Protein AF-A0A258FIC4-F1 (afdb_monomer)

Mean predicted aligned error: 7.76 Å

Nearest PDB structures (foldseek):
  1fjl-assembly2_C-2  TM=4.572E-01  e=6.173E+00  Drosophila melanogaster
  8r7f-assembly1_A  TM=4.708E-01  e=7.579E+00  Homo sapiens
  2l9r-assembly1_A  TM=4.739E-01  e=7.579E+00  Homo sapiens
  2dmu-assembly1_A  TM=4.186E-01  e=5.765E+00  Homo sapiens

Solvent-accessible surface area (backbone atoms only — not comparable to full-atom values): 4443 Å² total; per-residue (Å²): 131,69,92,78,75,54,52,67,64,58,51,23,62,75,70,77,44,65,55,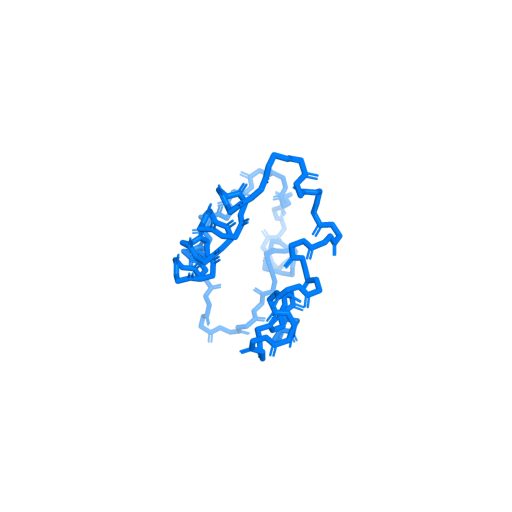86,82,54,81,80,78,81,74,88,64,67,61,67,60,54,50,50,51,53,51,60,46,65,75,44,94,80,61,48,72,71,56,51,47,55,56,36,45,76,73,70,47,72,80,84,75,84,124

Foldseek 3Di:
DPPPPDDLVRVCVVVVHDSVVDDDDDDPPDPVLVVQLVVVCVVDPDDDPVNSCVVCVVVVHHPDPPD

Secondary structure (DSSP, 8-state):
--SS---HHHHHHHTT--TTTSPPPPP---HHHHHHHHHHHHHSTT--HHHHHHHHHHTT--SS---

Sequence (67 aa):
MAERGYSQRRACGLVEVDPKTVRRAPEPGDAEVRERLRSLAGERRRFGYRRLGILLEREGVSLNKIY

Radius of gyration: 17.09 Å; Cα contacts (8 Å, |Δi|>4): 29; chains: 1; bounding box: 38×23×42 Å

Structure (mmCIF, N/CA/C/O backbone):
data_AF-A0A258FIC4-F1
#
_entry.id   AF-A0A258FIC4-F1
#
loop_
_atom_site.group_PDB
_atom_site.id
_atom_site.type_symbol
_atom_site.label_atom_id
_atom_site.label_alt_id
_atom_site.label_comp_id
_atom_site.label_asym_id
_atom_site.label_entity_id
_atom_site.label_seq_id
_atom_site.pdbx_PDB_ins_code
_atom_site.Cartn_x
_atom_site.Cartn_y
_atom_site.Cartn_z
_atom_site.occupancy
_atom_site.B_iso_or_equiv
_atom_site.auth_seq_id
_atom_site.auth_comp_id
_atom_site.auth_asym_id
_atom_site.auth_atom_id
_atom_site.pdbx_PDB_model_num
ATOM 1 N N . MET A 1 1 ? 9.422 -0.286 -18.524 1.00 51.53 1 MET A N 1
ATOM 2 C CA . MET A 1 1 ? 9.316 -1.713 -18.908 1.00 51.53 1 MET A CA 1
ATOM 3 C C . MET A 1 1 ? 7.964 -2.276 -18.475 1.00 51.53 1 MET A C 1
ATOM 5 O O . MET A 1 1 ? 7.897 -3.104 -17.578 1.00 51.53 1 MET A O 1
ATOM 9 N N . ALA A 1 2 ? 6.886 -1.786 -19.090 1.00 48.91 2 ALA A N 1
ATOM 10 C CA . ALA A 1 2 ? 5.524 -2.293 -18.893 1.00 48.91 2 ALA A CA 1
ATOM 11 C C . ALA A 1 2 ? 4.811 -2.554 -20.235 1.00 48.91 2 ALA A C 1
ATOM 13 O O . ALA A 1 2 ? 3.629 -2.849 -20.254 1.00 48.91 2 ALA A O 1
ATOM 14 N N . GLU A 1 3 ? 5.531 -2.510 -21.360 1.00 59.41 3 GLU A N 1
ATOM 15 C CA . GLU A 1 3 ? 4.954 -2.756 -22.691 1.00 59.41 3 GLU A CA 1
ATOM 16 C C . GLU A 1 3 ? 4.656 -4.244 -22.951 1.00 59.41 3 GLU A C 1
ATOM 18 O O . GLU A 1 3 ? 3.967 -4.582 -23.904 1.00 59.41 3 GLU A O 1
ATOM 23 N N . ARG A 1 4 ? 5.174 -5.154 -22.109 1.00 66.56 4 ARG A N 1
ATOM 24 C CA . ARG A 1 4 ? 5.054 -6.618 -22.275 1.00 66.56 4 ARG A CA 1
ATOM 25 C C . ARG A 1 4 ? 4.597 -7.379 -21.021 1.00 66.56 4 ARG A 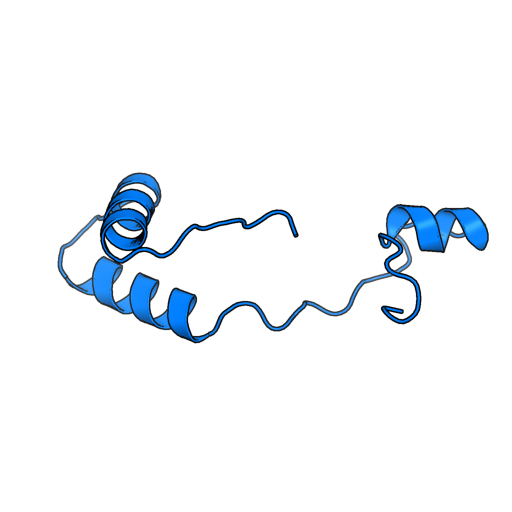C 1
ATOM 27 O O . ARG A 1 4 ? 4.636 -8.603 -21.016 1.00 66.56 4 ARG A O 1
ATOM 34 N N . GLY A 1 5 ? 4.207 -6.683 -19.946 1.00 73.94 5 GLY A N 1
ATOM 35 C CA . GLY A 1 5 ? 3.694 -7.322 -18.718 1.00 73.94 5 GLY A CA 1
ATOM 36 C C . GLY A 1 5 ? 4.696 -8.203 -17.952 1.00 73.94 5 GLY A C 1
ATOM 37 O O . GLY A 1 5 ? 4.301 -9.067 -17.173 1.00 73.94 5 GLY A O 1
ATOM 38 N N . TYR A 1 6 ? 6.005 -8.036 -18.165 1.00 82.31 6 TYR A N 1
ATOM 39 C CA . TYR A 1 6 ? 7.010 -8.828 -17.455 1.00 82.31 6 TYR A CA 1
ATOM 40 C C . TYR A 1 6 ? 7.271 -8.295 -16.047 1.00 82.31 6 TYR A C 1
ATOM 42 O O . TYR A 1 6 ? 7.525 -7.107 -15.854 1.00 82.31 6 TYR A O 1
ATOM 50 N N . SER A 1 7 ? 7.305 -9.202 -15.067 1.00 84.12 7 SER A N 1
ATOM 51 C CA . SER A 1 7 ? 7.855 -8.883 -13.751 1.00 84.12 7 SER A CA 1
ATOM 52 C C . SER A 1 7 ? 9.337 -8.525 -13.879 1.00 84.12 7 SER A C 1
ATOM 54 O O . SER A 1 7 ? 10.040 -9.044 -14.750 1.00 84.12 7 SER A O 1
ATOM 56 N N . GLN A 1 8 ? 9.840 -7.674 -12.982 1.00 86.19 8 GLN A N 1
ATOM 57 C CA . GLN A 1 8 ? 11.251 -7.277 -12.970 1.00 86.19 8 GLN A CA 1
ATOM 58 C C . GLN A 1 8 ? 12.187 -8.493 -12.985 1.00 86.19 8 GLN A C 1
ATOM 60 O O . GLN A 1 8 ? 13.148 -8.519 -13.746 1.00 86.19 8 GLN A O 1
ATOM 65 N N . ARG A 1 9 ? 11.873 -9.527 -12.193 1.00 88.81 9 ARG A N 1
ATOM 66 C CA . ARG A 1 9 ? 12.649 -10.772 -12.141 1.00 88.81 9 ARG A CA 1
ATOM 67 C C . ARG A 1 9 ? 12.719 -11.457 -13.507 1.00 88.81 9 ARG A C 1
ATOM 69 O O . ARG A 1 9 ? 13.792 -11.888 -13.912 1.00 88.81 9 ARG A O 1
ATOM 76 N N . ARG A 1 10 ? 11.589 -11.532 -14.218 1.00 89.31 10 ARG A N 1
ATOM 77 C CA . ARG A 1 10 ? 11.511 -12.136 -15.555 1.00 89.31 10 ARG A CA 1
ATOM 78 C C . ARG A 1 10 ? 12.256 -11.297 -16.591 1.00 89.31 10 ARG A C 1
ATOM 80 O O . ARG A 1 10 ? 12.985 -11.860 -17.392 1.00 89.31 10 ARG A O 1
ATOM 87 N N . ALA A 1 11 ? 12.127 -9.972 -16.540 1.00 89.25 11 ALA A N 1
ATOM 88 C CA . ALA A 1 11 ? 12.856 -9.070 -17.428 1.00 89.25 11 ALA A CA 1
ATOM 89 C C . ALA A 1 11 ? 14.378 -9.164 -17.225 1.00 89.25 11 ALA A C 1
ATOM 91 O O . ALA A 1 11 ? 15.105 -9.289 -18.200 1.00 89.25 11 ALA A O 1
ATOM 92 N N . CYS A 1 12 ? 14.851 -9.173 -15.974 1.00 92.06 12 CYS A N 1
ATOM 93 C CA . CYS A 1 12 ? 16.279 -9.284 -15.656 1.00 92.06 12 CYS A CA 1
ATOM 94 C C . CYS A 1 12 ? 16.856 -10.648 -16.066 1.00 92.06 12 CYS A C 1
ATOM 96 O O . CYS A 1 12 ? 17.961 -10.704 -16.594 1.00 92.06 12 CYS A O 1
ATOM 98 N N . GLY A 1 13 ? 16.083 -11.730 -15.910 1.00 92.75 13 GLY A N 1
ATOM 99 C CA . GLY A 1 13 ? 16.475 -13.057 -16.392 1.00 92.75 13 GLY A CA 1
ATOM 100 C C . GLY A 1 13 ? 16.623 -13.148 -17.915 1.00 92.75 13 GLY A C 1
ATOM 101 O O . GLY A 1 13 ? 17.452 -13.913 -18.385 1.00 92.75 13 GLY A O 1
ATOM 102 N N . LEU A 1 14 ? 15.871 -12.353 -18.689 1.00 92.75 14 LEU A N 1
ATOM 103 C CA . LEU A 1 14 ? 15.990 -12.315 -20.155 1.00 92.75 14 LEU A CA 1
ATOM 104 C C . LEU A 1 14 ? 17.263 -11.615 -20.647 1.00 92.75 14 LEU A C 1
ATOM 106 O O . LEU A 1 14 ? 17.680 -11.857 -21.773 1.00 92.75 14 LEU A O 1
ATOM 110 N N . VAL A 1 15 ? 17.838 -10.726 -19.836 1.00 92.31 15 VAL A N 1
ATOM 111 C CA . VAL A 1 15 ? 19.038 -9.942 -20.180 1.00 92.31 15 VAL A CA 1
ATOM 112 C C . VAL A 1 15 ? 20.258 -10.339 -19.346 1.00 92.31 15 VAL A C 1
ATOM 114 O O . VAL A 1 15 ? 21.260 -9.636 -19.372 1.00 92.31 15 VAL A O 1
ATOM 117 N N . GLU A 1 16 ? 20.160 -11.440 -18.594 1.00 93.56 16 GLU A N 1
ATOM 118 C CA . GLU A 1 16 ? 21.235 -12.008 -17.766 1.00 93.56 16 GLU A CA 1
ATOM 119 C C . GLU A 1 16 ? 21.836 -11.031 -16.736 1.00 93.56 16 GLU A C 1
ATOM 121 O O . GLU A 1 16 ? 23.018 -11.083 -16.404 1.00 93.56 16 GLU A O 1
ATOM 126 N N . VAL A 1 17 ? 21.004 -10.148 -16.177 1.00 93.94 17 VAL A N 1
ATOM 127 C CA . VAL A 1 17 ? 21.407 -9.216 -15.111 1.00 93.94 17 VAL A CA 1
ATOM 128 C C . VAL A 1 17 ? 20.831 -9.673 -13.771 1.00 93.94 17 VAL A C 1
ATOM 130 O O . VAL A 1 17 ? 19.678 -10.102 -13.696 1.00 93.94 17 VAL A O 1
ATOM 133 N N . ASP A 1 18 ? 21.606 -9.552 -12.686 1.00 90.62 18 ASP A N 1
ATOM 134 C CA . ASP A 1 18 ? 21.098 -9.820 -11.335 1.00 90.62 18 ASP A CA 1
ATOM 135 C C . ASP A 1 18 ? 19.964 -8.826 -10.989 1.00 9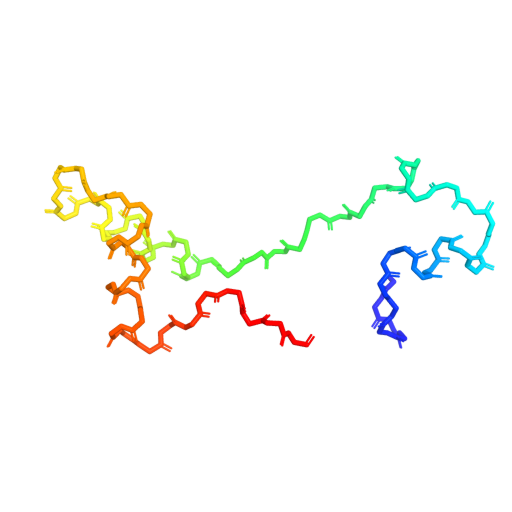0.62 18 ASP A C 1
ATOM 137 O O . ASP A 1 18 ? 20.189 -7.614 -10.958 1.00 90.62 18 ASP A O 1
ATOM 141 N N . PRO A 1 19 ? 18.739 -9.292 -10.676 1.00 87.00 19 PRO A N 1
ATOM 142 C CA . PRO A 1 19 ? 17.618 -8.413 -10.349 1.00 87.00 19 PRO A CA 1
ATOM 143 C C . PRO A 1 19 ? 17.871 -7.444 -9.187 1.00 87.00 19 PRO A C 1
ATOM 145 O O . PRO A 1 19 ? 17.148 -6.458 -9.071 1.00 87.00 19 PRO A O 1
ATOM 148 N N . LYS A 1 20 ? 18.850 -7.714 -8.315 1.00 89.19 20 LYS A N 1
ATOM 149 C CA . LYS A 1 20 ? 19.224 -6.845 -7.191 1.00 89.19 20 LYS A CA 1
ATOM 150 C C . LYS A 1 20 ? 19.991 -5.599 -7.630 1.00 89.19 20 LYS A C 1
ATOM 152 O O . LYS A 1 20 ? 19.976 -4.614 -6.896 1.00 89.19 20 LYS A O 1
ATOM 157 N N . THR A 1 21 ? 20.658 -5.626 -8.785 1.00 92.31 21 THR A N 1
ATOM 158 C CA . THR A 1 21 ? 21.403 -4.466 -9.311 1.0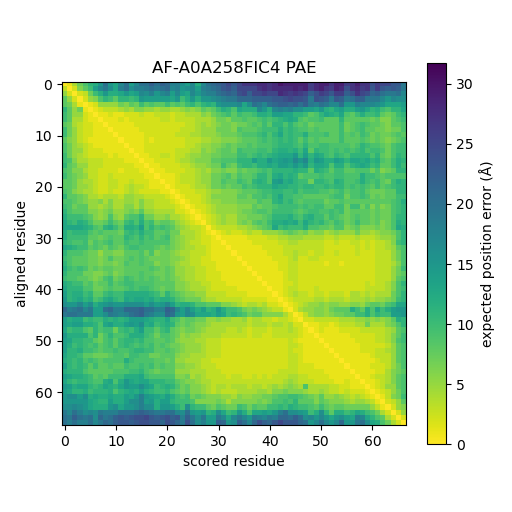0 92.31 21 THR A CA 1
ATOM 159 C C . THR A 1 21 ? 20.502 -3.517 -10.096 1.00 92.31 21 THR A C 1
ATOM 161 O O . THR A 1 21 ? 20.808 -2.335 -10.239 1.00 92.31 21 THR A O 1
ATOM 164 N N . VAL A 1 22 ? 19.350 -4.007 -10.553 1.00 88.75 22 VAL A N 1
ATOM 165 C CA . VAL A 1 22 ? 18.325 -3.209 -11.223 1.00 88.75 22 VAL A CA 1
ATOM 166 C C . VAL A 1 22 ? 17.314 -2.746 -10.180 1.00 88.75 22 VAL A C 1
ATOM 168 O O . VAL A 1 22 ? 16.712 -3.558 -9.487 1.00 88.75 22 VAL A O 1
ATOM 171 N N . ARG A 1 23 ? 17.073 -1.439 -10.054 1.00 85.06 23 ARG A N 1
ATOM 172 C CA . ARG A 1 23 ? 16.012 -0.920 -9.179 1.00 85.06 23 ARG A CA 1
ATOM 173 C C . ARG A 1 23 ? 14.800 -0.542 -10.015 1.00 85.06 23 ARG A C 1
ATOM 175 O O . ARG A 1 23 ? 14.892 0.301 -10.903 1.00 85.06 23 ARG A O 1
ATOM 182 N N . ARG A 1 24 ? 13.644 -1.139 -9.717 1.00 81.12 24 ARG A N 1
ATOM 183 C CA . ARG A 1 24 ? 12.372 -0.668 -10.270 1.00 81.12 24 ARG A CA 1
ATOM 184 C C . ARG A 1 24 ? 12.063 0.707 -9.682 1.00 81.12 24 ARG A C 1
ATOM 186 O O . ARG A 1 24 ? 12.192 0.902 -8.471 1.00 81.12 24 ARG A O 1
ATOM 193 N N . ALA A 1 25 ? 11.624 1.639 -10.523 1.00 82.81 25 ALA A N 1
ATOM 194 C CA . ALA A 1 25 ? 10.988 2.847 -10.023 1.00 82.81 25 ALA A CA 1
ATOM 195 C C . ALA A 1 25 ? 9.750 2.448 -9.195 1.00 82.81 25 ALA A C 1
ATOM 197 O O . ALA A 1 25 ? 9.028 1.529 -9.599 1.00 82.81 25 ALA A O 1
ATOM 198 N N . PRO A 1 26 ? 9.514 3.075 -8.032 1.00 78.06 26 PRO A N 1
ATOM 199 C CA . PRO A 1 26 ? 8.308 2.810 -7.265 1.00 78.06 26 PRO A CA 1
ATOM 200 C C . PRO A 1 26 ? 7.089 3.131 -8.128 1.00 78.06 26 PRO A C 1
ATOM 202 O O . PRO A 1 26 ? 7.027 4.189 -8.753 1.00 78.06 26 PRO A O 1
ATOM 205 N N . GLU A 1 27 ? 6.124 2.216 -8.167 1.00 76.12 27 GLU A N 1
ATOM 206 C CA . GLU A 1 27 ? 4.835 2.540 -8.762 1.00 76.12 27 GLU A CA 1
ATOM 207 C C . GLU A 1 27 ? 4.154 3.612 -7.906 1.00 76.12 27 GLU A C 1
ATOM 209 O O . GLU A 1 27 ? 4.198 3.532 -6.667 1.00 76.12 27 GLU A O 1
ATOM 214 N N . PRO A 1 28 ? 3.528 4.620 -8.5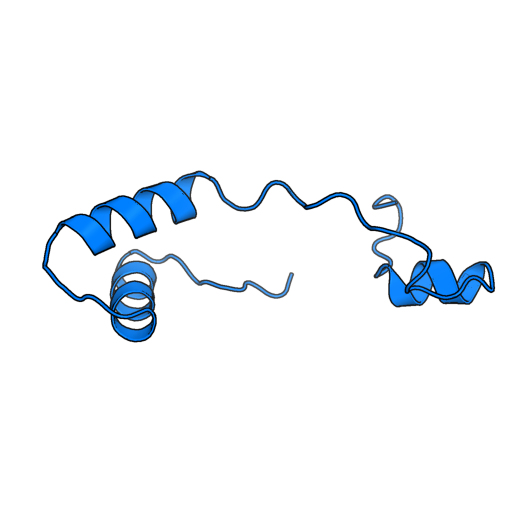35 1.00 76.62 28 PRO A N 1
ATOM 215 C CA . PRO A 1 28 ? 2.657 5.535 -7.824 1.00 76.62 28 PRO A CA 1
ATOM 216 C C . PRO A 1 28 ? 1.474 4.724 -7.287 1.00 76.62 28 PRO A C 1
ATOM 218 O O . PRO A 1 28 ? 0.511 4.462 -7.992 1.00 76.62 28 PRO A O 1
ATOM 221 N N . GLY A 1 29 ? 1.595 4.233 -6.051 1.00 78.69 29 GLY A N 1
ATOM 222 C CA . GLY A 1 29 ? 0.507 3.501 -5.398 1.00 78.69 29 GLY A CA 1
ATOM 223 C C . GLY A 1 29 ? -0.728 4.384 -5.206 1.00 78.69 29 GLY A C 1
ATOM 224 O O . GLY A 1 29 ? -0.622 5.608 -5.286 1.00 78.69 29 GLY A O 1
ATOM 225 N N . ASP A 1 30 ? -1.866 3.774 -4.880 1.00 86.12 30 ASP A N 1
ATOM 226 C CA . ASP A 1 30 ? -3.161 4.459 -4.810 1.00 86.12 30 ASP A CA 1
ATOM 227 C C . ASP A 1 30 ? -3.173 5.585 -3.762 1.00 86.12 30 ASP A C 1
ATOM 229 O O . ASP A 1 30 ? -3.217 5.352 -2.547 1.00 86.12 30 ASP 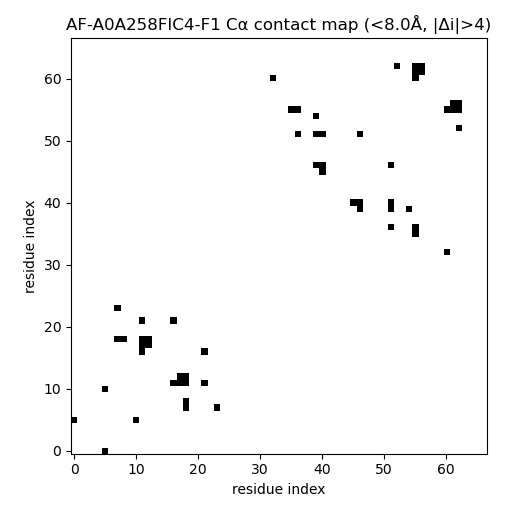A O 1
ATOM 233 N N . ALA A 1 31 ? -3.104 6.831 -4.238 1.00 88.31 31 ALA A N 1
ATOM 234 C CA . ALA A 1 31 ? -3.069 8.019 -3.387 1.00 88.31 31 ALA A CA 1
ATOM 235 C C . ALA A 1 31 ? -4.346 8.144 -2.541 1.00 88.31 31 ALA A C 1
ATOM 237 O O . ALA A 1 31 ? -4.259 8.407 -1.341 1.00 88.31 31 ALA A O 1
ATOM 238 N N . GLU A 1 32 ? -5.500 7.853 -3.141 1.00 88.94 32 GLU A N 1
ATOM 239 C CA . GLU A 1 32 ? -6.809 7.869 -2.485 1.00 88.94 32 GLU A CA 1
ATOM 240 C C . GLU A 1 32 ? -6.877 6.866 -1.324 1.00 88.94 32 GLU A C 1
ATOM 242 O O . GLU A 1 32 ? -7.232 7.223 -0.201 1.00 88.94 32 GLU A O 1
ATOM 247 N N . VAL A 1 33 ? -6.418 5.627 -1.540 1.00 89.44 33 VAL A N 1
ATOM 248 C CA . VAL A 1 33 ? -6.368 4.606 -0.480 1.00 89.44 33 VAL A CA 1
ATOM 249 C C . VAL A 1 33 ? -5.441 5.044 0.657 1.00 89.44 33 VAL A C 1
ATOM 251 O O . VAL A 1 33 ? -5.763 4.856 1.832 1.00 89.44 33 VAL A O 1
ATOM 254 N N . ARG A 1 34 ? -4.301 5.677 0.348 1.00 89.75 34 ARG A N 1
ATOM 255 C CA . ARG A 1 34 ? -3.396 6.219 1.379 1.00 89.75 34 ARG A CA 1
ATOM 256 C C . ARG A 1 34 ? -4.016 7.367 2.170 1.00 89.75 34 ARG A C 1
ATOM 258 O O . ARG A 1 34 ? -3.746 7.494 3.364 1.00 89.75 34 ARG A O 1
ATOM 265 N N . GLU A 1 35 ? -4.783 8.241 1.533 1.00 92.69 35 GLU A N 1
ATOM 266 C CA . GLU A 1 35 ? -5.521 9.301 2.226 1.00 92.69 35 GLU A CA 1
ATOM 267 C C . GLU A 1 35 ? -6.602 8.725 3.128 1.00 92.69 35 GLU A C 1
ATOM 269 O O . GLU A 1 35 ? -6.668 9.084 4.308 1.00 92.69 35 GLU A O 1
ATOM 274 N N . ARG A 1 36 ? -7.362 7.749 2.628 1.00 92.56 36 ARG A N 1
ATOM 275 C CA . ARG A 1 36 ? -8.396 7.086 3.416 1.00 92.56 36 ARG A CA 1
ATOM 276 C C . ARG A 1 36 ? -7.820 6.350 4.623 1.00 92.56 36 ARG A C 1
ATOM 278 O O . ARG A 1 36 ? -8.323 6.519 5.730 1.00 92.56 36 ARG A O 1
ATOM 285 N N . LEU A 1 37 ? -6.703 5.636 4.459 1.00 91.44 37 LEU A N 1
ATOM 286 C CA . LEU A 1 37 ? -5.967 5.018 5.570 1.00 91.44 37 LEU A CA 1
ATOM 287 C C . LEU A 1 37 ? -5.563 6.029 6.645 1.00 91.44 37 LEU A C 1
ATOM 289 O O . LEU A 1 37 ? -5.719 5.750 7.834 1.00 91.44 37 LEU A O 1
ATOM 293 N N . ARG A 1 38 ? -5.040 7.193 6.239 1.00 91.25 38 ARG A N 1
ATOM 294 C CA . ARG A 1 38 ? -4.636 8.260 7.167 1.00 91.25 38 ARG A CA 1
ATOM 295 C C . ARG A 1 38 ? -5.836 8.829 7.919 1.00 91.25 38 ARG A C 1
ATOM 297 O O . ARG A 1 38 ? -5.746 9.011 9.130 1.00 91.25 38 ARG A O 1
ATOM 304 N N . SER A 1 39 ? -6.947 9.056 7.222 1.00 93.12 39 SER A N 1
ATOM 305 C CA . SER A 1 39 ? -8.201 9.511 7.825 1.00 93.12 39 SER A CA 1
ATOM 306 C C . SER A 1 39 ? -8.706 8.510 8.871 1.00 93.12 39 SER A C 1
ATOM 308 O O . SER A 1 39 ? -8.847 8.881 10.034 1.00 93.12 39 SER A O 1
ATOM 310 N N . LEU A 1 40 ? -8.842 7.230 8.505 1.00 92.38 40 LEU A N 1
ATOM 311 C CA . LEU A 1 40 ? -9.292 6.163 9.408 1.00 92.38 40 LEU A CA 1
ATOM 312 C C . LEU A 1 40 ? -8.364 5.993 10.620 1.00 92.38 40 LEU A C 1
ATOM 314 O O . LEU A 1 40 ? -8.826 5.804 11.743 1.00 92.38 40 LEU A O 1
ATOM 318 N N . ALA A 1 41 ? -7.047 6.086 10.421 1.00 91.69 41 ALA A N 1
ATOM 319 C CA . ALA A 1 41 ? -6.078 6.023 11.515 1.00 91.69 41 ALA A CA 1
ATOM 320 C C . ALA A 1 41 ? -6.195 7.212 12.486 1.00 91.69 41 ALA A C 1
ATOM 322 O O . AL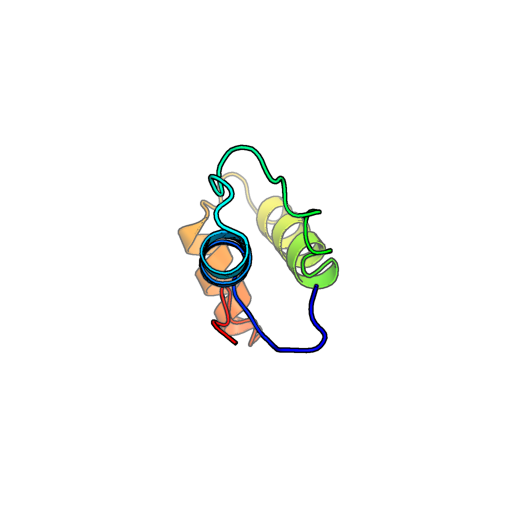A A 1 41 ? -5.855 7.072 13.662 1.00 91.69 41 ALA A O 1
ATOM 323 N N . GLY A 1 42 ? -6.680 8.361 12.005 1.00 91.06 42 GLY A N 1
ATOM 324 C CA . GLY A 1 42 ? -6.937 9.556 12.805 1.00 91.06 42 GLY A CA 1
ATOM 325 C C . GLY A 1 42 ? -8.242 9.512 13.606 1.00 91.06 42 GLY A C 1
ATOM 326 O O . GLY A 1 42 ? -8.341 10.202 14.617 1.00 91.06 42 GLY A O 1
ATOM 327 N N . GLU A 1 43 ? -9.221 8.688 13.217 1.00 90.69 43 GLU A N 1
ATOM 328 C CA . GLU A 1 43 ? -10.537 8.639 13.879 1.00 90.69 43 GLU A CA 1
ATOM 329 C C . GLU A 1 43 ? -10.467 8.148 15.332 1.00 90.69 43 GLU A C 1
ATOM 331 O O . GLU A 1 43 ? -11.227 8.614 16.184 1.00 90.69 43 GLU A O 1
ATOM 336 N N . ARG A 1 44 ? -9.566 7.205 15.649 1.00 86.19 44 ARG A N 1
ATOM 337 C CA . ARG A 1 44 ? -9.342 6.723 17.023 1.00 86.19 44 ARG A CA 1
ATOM 338 C C . ARG A 1 44 ? -7.885 6.369 17.283 1.00 86.19 44 ARG A C 1
ATOM 340 O O . ARG A 1 44 ? -7.199 5.776 16.454 1.00 86.19 44 ARG A O 1
ATOM 347 N N . ARG A 1 45 ? -7.429 6.627 18.515 1.00 78.94 45 ARG A N 1
ATOM 348 C CA . ARG A 1 45 ? -6.084 6.246 18.967 1.00 78.94 45 ARG A CA 1
ATOM 349 C C . ARG A 1 45 ? -5.927 4.716 18.910 1.00 78.9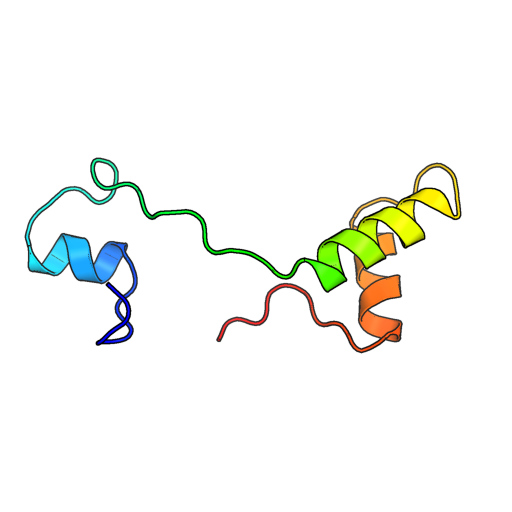4 45 ARG A C 1
ATOM 351 O O . ARG A 1 45 ? -6.649 4.008 19.607 1.00 78.94 45 ARG A O 1
ATOM 358 N N . ARG A 1 46 ? -4.930 4.236 18.149 1.00 81.69 46 ARG A N 1
ATOM 359 C CA . ARG A 1 46 ? -4.492 2.823 18.005 1.00 81.69 46 ARG A CA 1
ATOM 360 C C . ARG A 1 46 ? -5.339 1.899 17.118 1.00 81.69 46 ARG A C 1
ATOM 362 O O . ARG A 1 46 ? -5.448 0.707 17.409 1.00 81.69 46 ARG A O 1
ATOM 369 N N . PHE A 1 47 ? -5.856 2.362 15.986 1.00 89.06 47 PHE A N 1
ATOM 370 C CA . PHE A 1 47 ? -6.170 1.389 14.936 1.00 89.06 47 PHE A CA 1
ATOM 371 C C . PHE A 1 47 ? -4.881 0.783 14.367 1.00 89.06 47 PHE A C 1
ATOM 373 O O . PHE A 1 47 ? -4.056 1.467 13.771 1.00 89.06 47 PHE A O 1
ATOM 380 N N . GLY A 1 48 ? -4.692 -0.518 14.602 1.00 88.00 48 GLY A N 1
ATOM 381 C CA . GLY A 1 48 ? -3.640 -1.301 13.956 1.00 88.00 48 GLY A CA 1
ATOM 382 C C . GLY A 1 48 ? -4.004 -1.654 12.512 1.00 88.00 48 GLY A C 1
ATOM 383 O O . GLY A 1 48 ? -5.175 -1.588 12.129 1.00 88.00 48 GLY A O 1
ATOM 384 N N . TYR A 1 49 ? -3.014 -2.100 11.730 1.00 88.94 49 TYR A N 1
ATOM 385 C CA . TYR A 1 49 ? -3.170 -2.390 10.295 1.00 88.94 49 TYR A CA 1
ATOM 386 C C . TYR A 1 49 ? -4.355 -3.324 9.988 1.00 88.94 49 TYR A C 1
ATOM 388 O O . TYR A 1 49 ? -5.084 -3.103 9.028 1.00 88.94 49 TYR A O 1
ATOM 396 N N . ARG A 1 50 ? -4.608 -4.321 10.850 1.00 88.94 50 ARG A N 1
ATOM 397 C CA . ARG A 1 50 ? -5.723 -5.264 10.686 1.00 88.94 50 ARG A CA 1
ATOM 398 C C . ARG A 1 50 ? -7.087 -4.582 10.792 1.00 88.94 50 ARG A C 1
ATOM 400 O O . ARG A 1 50 ? -7.999 -4.924 10.051 1.00 88.94 50 ARG A O 1
ATOM 407 N N . ARG A 1 51 ? -7.240 -3.613 11.703 1.00 92.25 51 ARG A N 1
ATOM 408 C CA . ARG A 1 51 ? -8.504 -2.880 11.862 1.00 92.25 51 ARG A CA 1
ATOM 409 C C . ARG A 1 51 ? -8.723 -1.905 10.710 1.00 92.25 51 ARG A C 1
ATOM 411 O O . ARG A 1 51 ? -9.846 -1.811 10.234 1.00 92.25 51 ARG A O 1
ATOM 418 N N . LEU A 1 52 ? -7.661 -1.240 10.255 1.00 92.06 52 LEU A N 1
ATOM 419 C CA . LEU A 1 52 ? -7.706 -0.362 9.083 1.00 92.06 52 LEU A CA 1
ATOM 420 C C . LEU A 1 52 ? -8.081 -1.133 7.811 1.00 92.06 52 LEU A C 1
ATOM 422 O O . LEU A 1 52 ? -8.919 -0.659 7.055 1.00 92.06 52 LEU A O 1
ATOM 426 N N . GLY A 1 53 ? -7.539 -2.342 7.625 1.00 90.50 53 GLY A N 1
ATOM 427 C CA . GLY A 1 53 ? -7.912 -3.227 6.516 1.00 90.50 53 GLY A CA 1
ATOM 428 C C . GLY A 1 53 ? -9.405 -3.563 6.505 1.00 90.50 53 GLY A C 1
ATOM 429 O O . GLY A 1 53 ? -10.064 -3.342 5.502 1.00 90.50 53 GLY A O 1
ATOM 430 N N . ILE A 1 54 ? -9.972 -3.974 7.646 1.00 91.62 54 ILE A N 1
ATOM 431 C CA . ILE A 1 54 ? -11.415 -4.274 7.756 1.00 91.62 54 ILE A CA 1
ATOM 432 C C . ILE A 1 54 ? -12.282 -3.040 7.459 1.00 91.62 54 ILE A C 1
ATOM 434 O O . ILE A 1 54 ? -13.355 -3.163 6.874 1.00 91.62 54 ILE A O 1
ATOM 438 N N . LEU A 1 55 ? -11.863 -1.852 7.908 1.00 92.25 55 LEU A N 1
ATOM 439 C CA . LEU A 1 55 ? -12.607 -0.614 7.655 1.00 92.25 55 LEU A CA 1
ATOM 440 C C . LEU A 1 55 ? -12.601 -0.261 6.164 1.00 92.25 55 LEU A C 1
ATOM 442 O O . LEU A 1 55 ? -13.654 0.049 5.622 1.00 92.25 55 LEU A O 1
ATOM 446 N N . LEU A 1 56 ? -11.458 -0.410 5.496 1.00 91.62 56 LEU A N 1
ATOM 447 C CA . LEU A 1 56 ? -11.355 -0.238 4.048 1.00 91.62 56 LEU A CA 1
ATOM 448 C C . LEU A 1 56 ? -12.152 -1.283 3.261 1.00 91.62 56 LEU A C 1
ATOM 450 O O . LEU A 1 56 ? -12.835 -0.934 2.304 1.00 91.62 56 LEU A O 1
ATOM 454 N N . GLU A 1 57 ? -12.121 -2.549 3.674 1.00 91.12 57 GLU A N 1
ATOM 455 C CA . GLU A 1 57 ? -12.897 -3.616 3.029 1.00 91.12 57 GLU A CA 1
ATOM 456 C C . GLU A 1 57 ? -14.403 -3.333 3.089 1.00 91.12 57 GLU A C 1
ATOM 458 O O . GLU A 1 57 ? -15.117 -3.563 2.114 1.00 91.12 57 GLU A O 1
ATOM 463 N N . ARG A 1 58 ? -14.892 -2.774 4.205 1.00 91.88 58 ARG A N 1
ATOM 464 C CA . ARG A 1 58 ? -16.293 -2.334 4.348 1.00 91.88 58 ARG A CA 1
ATOM 465 C C . ARG A 1 58 ? -16.657 -1.173 3.426 1.00 91.88 58 ARG A C 1
ATOM 467 O O . ARG A 1 58 ? -17.824 -1.031 3.083 1.00 91.88 58 ARG A O 1
ATOM 474 N N . GLU A 1 59 ? -15.677 -0.371 3.031 1.00 91.75 59 GLU A N 1
ATOM 475 C CA . GLU A 1 59 ? -15.823 0.699 2.039 1.00 91.75 59 GLU A CA 1
ATOM 476 C C . GLU A 1 59 ? -15.658 0.181 0.597 1.00 91.75 59 GLU A C 1
ATOM 478 O O . GLU A 1 59 ? -15.704 0.961 -0.349 1.00 91.75 59 GLU A O 1
ATOM 483 N N . GLY A 1 60 ? -15.479 -1.133 0.405 1.00 88.81 60 GLY A N 1
ATOM 484 C CA . GLY A 1 60 ? -15.292 -1.755 -0.909 1.00 88.81 60 GLY A CA 1
ATOM 485 C C . GLY A 1 60 ? -13.858 -1.677 -1.443 1.00 88.81 60 GLY A C 1
ATOM 486 O O . GLY A 1 60 ? -13.602 -2.056 -2.587 1.00 88.81 60 GLY A O 1
ATOM 487 N N . VAL A 1 61 ? -12.904 -1.218 -0.629 1.00 87.44 61 VAL A N 1
ATOM 488 C CA . VAL A 1 61 ? -11.492 -1.115 -1.006 1.00 87.44 61 VAL A CA 1
ATOM 489 C C . VAL A 1 61 ? -10.773 -2.414 -0.649 1.00 87.44 61 VAL A C 1
ATOM 491 O O . VAL A 1 61 ? -10.502 -2.700 0.515 1.00 87.44 61 VAL A O 1
ATOM 494 N N . SER A 1 62 ? -10.415 -3.203 -1.663 1.00 79.38 62 SER A N 1
ATOM 495 C CA . SER A 1 62 ? -9.571 -4.388 -1.487 1.00 79.38 62 SER A CA 1
ATOM 496 C C . SER A 1 62 ? -8.089 -4.012 -1.586 1.00 79.38 62 SER A C 1
ATOM 498 O O . SER A 1 62 ? -7.603 -3.645 -2.660 1.00 79.38 62 SER A O 1
ATOM 500 N N . LEU A 1 63 ? -7.361 -4.128 -0.479 1.00 76.19 63 LEU A N 1
ATOM 501 C CA . LEU A 1 63 ? -5.907 -3.962 -0.453 1.00 76.19 63 LEU A CA 1
ATOM 502 C C . LEU A 1 63 ? -5.214 -5.142 -1.153 1.00 76.19 63 LEU A C 1
ATOM 504 O O . LEU A 1 63 ? -5.681 -6.273 -1.060 1.00 76.19 63 LEU A O 1
ATOM 5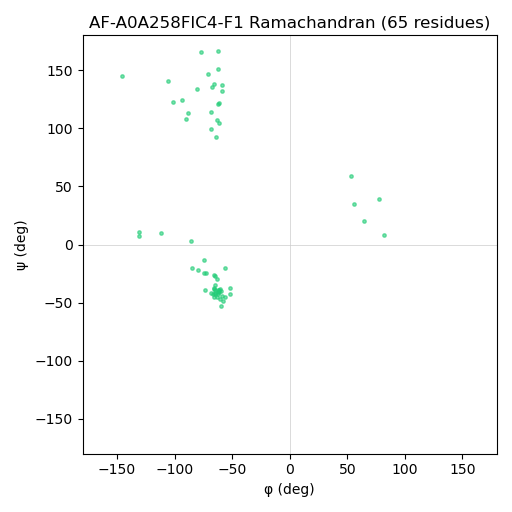08 N N . ASN A 1 64 ? -4.080 -4.887 -1.817 1.00 69.31 64 ASN A N 1
ATOM 509 C CA . ASN A 1 64 ? -3.332 -5.886 -2.596 1.00 69.31 64 ASN A CA 1
ATOM 510 C C . ASN A 1 64 ? -4.200 -6.625 -3.632 1.00 69.31 64 ASN A C 1
ATOM 512 O O . ASN A 1 64 ? -4.283 -7.854 -3.621 1.00 69.31 64 ASN A O 1
ATOM 516 N N . LYS A 1 65 ? -4.811 -5.893 -4.574 1.00 56.91 65 LYS A N 1
ATOM 517 C CA . LYS A 1 65 ? -5.237 -6.527 -5.828 1.00 56.91 65 LYS A CA 1
ATOM 518 C C . LYS A 1 65 ? -3.979 -7.025 -6.541 1.00 56.91 65 LYS A C 1
ATOM 520 O O . LYS A 1 65 ? -3.181 -6.228 -7.027 1.00 56.91 65 LYS A O 1
ATOM 525 N N . ILE A 1 66 ? -3.776 -8.340 -6.538 1.00 46.22 66 ILE A N 1
ATOM 526 C CA . ILE A 1 66 ? -2.873 -8.990 -7.485 1.00 46.22 66 ILE A CA 1
ATOM 527 C C . ILE A 1 66 ? -3.575 -8.837 -8.837 1.00 46.22 66 ILE A C 1
ATOM 529 O O . ILE A 1 66 ? -4.566 -9.522 -9.083 1.00 46.22 66 ILE A O 1
ATOM 533 N N . TYR A 1 67 ? -3.150 -7.850 -9.626 1.00 40.44 67 TYR A N 1
ATOM 534 C CA . TYR A 1 67 ? -3.533 -7.724 -11.032 1.00 40.44 67 TYR A CA 1
ATOM 535 C C . TYR A 1 67 ? -2.789 -8.764 -11.871 1.00 40.44 67 TYR A C 1
ATOM 537 O O . TYR A 1 67 ? -1.598 -9.018 -11.567 1.00 40.44 67 TYR A O 1
#

Organism: NCBI:txid74313

pLDDT: mean 83.96, std 12.18, range [40.44, 93.94]